Protein AF-A0A0C2BNP3-F1 (afdb_monomer_lite)

Foldseek 3Di:
DDPPPPDDDPPPDDDDPCNLVVQLVVLLVVVVVLLCCLQPVVVVCVVVVNNVVSLVVVLVSVVVCVVVVSYDVVSVVLCVVVNVVSVVDPDDDPSVVVSVVSND

Organism: NCBI:txid51022

InterPro domains:
  IPR005301 MOB kinase activator family [PF03637] (13-79)
  IPR005301 MOB kinase activator family [PTHR22599] (13-88)
  IPR005301 MOB kinase activator family [SM01388] (1-79)
  IPR036703 MOB kinase activator superfamily [G3DSA:1.20.140.30] (5-93)
  IPR036703 MOB kinase activator superfamily [SSF101152] (12-88)

Sequence (104 aa):
MISVSIEVCFSDIPFPKDFRQICKKILTRLFRVFVHVYIHHFDRLIDIGAEPHVNTLYKHFYFFVTEHSMVSSKELEALKEMTERLLESSHNRRFRHVQAKLVG

Secondary structure (DSSP, 8-state):
----------TTSPPPTTHHHHHHHHHHHHHHHHHHIIIIIHHHHHHTT-HHHHHHHHHHHHHHHHHTT-S-HHHHGGGHHHHHHHHH-SS-SSSHHHHHHH--

Radius of gyration: 16.33 Å; chains: 1; bounding box: 47×28×33 Å

Structure (mmCIF, N/CA/C/O backbone):
data_AF-A0A0C2BNP3-F1
#
_entry.id   AF-A0A0C2BNP3-F1
#
loop_
_atom_site.group_PDB
_atom_site.id
_atom_site.type_symbol
_atom_site.label_atom_id
_atom_site.label_alt_id
_atom_site.label_comp_id
_atom_site.label_asym_id
_atom_site.label_entity_id
_atom_site.label_seq_id
_atom_site.pdbx_PDB_ins_code
_atom_site.Cartn_x
_atom_site.Cartn_y
_atom_site.Cartn_z
_atom_site.occupancy
_atom_site.B_iso_or_equiv
_atom_site.auth_seq_id
_atom_site.auth_comp_id
_atom_site.auth_asym_id
_atom_site.auth_atom_id
_atom_site.pdbx_PDB_model_num
ATOM 1 N N . MET A 1 1 ? -26.226 -13.626 -3.512 1.00 40.28 1 MET A N 1
ATOM 2 C CA . MET A 1 1 ? -26.075 -13.165 -2.112 1.00 40.28 1 MET A CA 1
ATOM 3 C C . MET A 1 1 ? -24.831 -12.283 -1.940 1.00 40.28 1 MET A C 1
ATOM 5 O O . MET A 1 1 ? -24.026 -12.506 -1.048 1.00 40.28 1 MET A O 1
ATOM 9 N N . ILE A 1 2 ? -24.665 -11.266 -2.790 1.00 32.38 2 ILE A N 1
ATOM 10 C CA . ILE A 1 2 ? -23.666 -10.208 -2.595 1.00 32.38 2 ILE A CA 1
ATOM 11 C C . ILE A 1 2 ? -24.349 -8.915 -3.038 1.00 32.38 2 ILE A C 1
ATOM 13 O O . ILE A 1 2 ? -24.240 -8.505 -4.189 1.00 32.38 2 ILE A O 1
ATOM 17 N N . SER A 1 3 ? -25.149 -8.334 -2.145 1.00 36.78 3 SER A N 1
ATOM 18 C CA . SER A 1 3 ? -25.666 -6.979 -2.327 1.00 36.78 3 SER A CA 1
ATOM 19 C C . SER A 1 3 ? -24.512 -6.021 -2.065 1.00 36.78 3 SER A C 1
ATOM 21 O O . SER A 1 3 ? -24.174 -5.734 -0.917 1.00 36.78 3 SER A O 1
ATOM 23 N N . VAL A 1 4 ? -23.856 -5.578 -3.135 1.00 45.50 4 VAL A N 1
ATOM 24 C CA . VAL A 1 4 ? -22.955 -4.424 -3.097 1.00 45.50 4 VAL A CA 1
ATOM 25 C C . VAL A 1 4 ? -23.838 -3.179 -3.073 1.00 45.50 4 VAL A C 1
ATOM 27 O O . VAL A 1 4 ? -24.048 -2.532 -4.089 1.00 45.50 4 VAL A O 1
ATOM 30 N N . SER A 1 5 ? -24.399 -2.865 -1.908 1.00 48.62 5 SER A N 1
ATOM 31 C CA . SER A 1 5 ? -25.033 -1.569 -1.657 1.00 48.62 5 SER A CA 1
ATOM 32 C C . SER A 1 5 ? -23.955 -0.602 -1.178 1.00 48.62 5 SER A C 1
ATOM 34 O O . SER A 1 5 ? -23.837 -0.312 0.009 1.00 48.62 5 SER A O 1
ATOM 36 N N . ILE A 1 6 ? -23.118 -0.143 -2.108 1.00 53.53 6 ILE A N 1
ATOM 37 C CA . ILE A 1 6 ? -22.448 1.153 -1.960 1.00 53.53 6 ILE A CA 1
ATOM 38 C C . ILE A 1 6 ? -23.366 2.138 -2.681 1.00 53.53 6 ILE A C 1
ATOM 40 O O . ILE A 1 6 ? -23.102 2.539 -3.809 1.00 53.53 6 ILE A O 1
ATOM 44 N N . GLU A 1 7 ? -24.525 2.416 -2.082 1.00 53.94 7 GLU A N 1
ATOM 45 C CA . GLU A 1 7 ? -25.410 3.455 -2.597 1.00 53.94 7 GLU A CA 1
ATOM 46 C C . GLU A 1 7 ? -24.912 4.828 -2.154 1.00 53.94 7 GLU A C 1
ATOM 48 O O . GLU A 1 7 ? -24.456 5.037 -1.027 1.00 53.94 7 GLU A O 1
ATOM 53 N N . VAL A 1 8 ? -24.984 5.746 -3.112 1.00 52.34 8 VAL A N 1
ATOM 54 C CA . VAL A 1 8 ? -24.740 7.174 -2.975 1.00 52.34 8 VAL A CA 1
ATOM 55 C C . VAL A 1 8 ? -25.655 7.729 -1.884 1.00 52.34 8 VAL A C 1
ATOM 57 O O . VAL A 1 8 ? -26.841 7.419 -1.829 1.00 52.34 8 VAL A O 1
ATOM 60 N N . CYS A 1 9 ? -25.075 8.535 -1.002 1.00 53.66 9 CYS A N 1
ATOM 61 C CA . CYS A 1 9 ? -25.742 9.131 0.146 1.00 53.66 9 CYS A CA 1
ATOM 62 C C . CYS A 1 9 ? -26.949 9.980 -0.304 1.00 53.66 9 CYS A C 1
ATOM 64 O O . CYS A 1 9 ? -26.766 11.076 -0.834 1.00 53.66 9 CYS A O 1
ATOM 66 N N . PHE A 1 10 ? -28.174 9.498 -0.078 1.00 57.03 10 PHE A N 1
ATOM 67 C CA . PHE A 1 10 ? -29.321 10.387 0.102 1.00 57.03 10 PHE A CA 1
ATOM 68 C C . PHE A 1 10 ? -29.075 11.139 1.411 1.00 57.03 10 PHE A C 1
ATOM 70 O O . PHE A 1 10 ? -28.903 10.508 2.452 1.00 57.03 10 PHE A O 1
ATOM 77 N N . SER A 1 11 ? -29.007 12.470 1.358 1.00 64.25 11 SER A N 1
ATOM 78 C CA . SER A 1 11 ? -28.510 13.324 2.449 1.00 64.25 11 SER A CA 1
ATOM 79 C C . SER A 1 11 ? -29.241 13.175 3.795 1.00 64.25 11 SER A C 1
ATOM 81 O O . SER A 1 11 ? -28.704 13.611 4.809 1.00 64.25 11 SER A O 1
ATOM 83 N N . ASP A 1 12 ? -30.403 12.517 3.821 1.00 73.69 12 ASP A N 1
ATOM 84 C CA . ASP A 1 12 ? -31.236 12.304 5.012 1.00 73.69 12 ASP A CA 1
ATOM 85 C C . ASP A 1 12 ? -31.148 10.889 5.620 1.00 73.69 12 ASP A C 1
ATOM 87 O O . ASP A 1 12 ? -31.799 10.610 6.628 1.00 73.69 12 ASP A O 1
ATOM 91 N N . ILE A 1 13 ? -30.356 9.973 5.044 1.00 78.56 13 ILE A N 1
ATOM 92 C CA . ILE A 1 13 ? -30.242 8.592 5.542 1.00 78.56 13 ILE A CA 1
ATOM 93 C C . ILE A 1 13 ? -28.887 8.403 6.243 1.00 78.56 13 ILE A C 1
ATOM 95 O O . ILE A 1 13 ? -27.844 8.466 5.588 1.00 78.56 13 ILE A O 1
ATOM 99 N N . PRO A 1 14 ? -28.854 8.134 7.564 1.00 81.75 14 PRO A N 1
ATOM 100 C CA . PRO A 1 14 ? -27.599 7.886 8.260 1.00 81.75 14 PRO A CA 1
ATOM 101 C C . PRO A 1 14 ? -26.954 6.584 7.773 1.00 81.75 14 PRO A C 1
ATOM 103 O O . PRO A 1 14 ? -27.631 5.585 7.520 1.00 81.75 14 PRO A O 1
ATOM 106 N N . PHE A 1 15 ? -25.622 6.571 7.698 1.00 83.81 15 PHE A N 1
ATOM 107 C CA . PHE A 1 15 ? -24.879 5.360 7.358 1.00 83.81 15 PHE A CA 1
ATOM 108 C C . PHE A 1 15 ? -25.177 4.211 8.340 1.00 83.81 15 PHE A C 1
ATOM 110 O O . PHE A 1 15 ? -25.384 4.450 9.536 1.00 83.81 15 PHE A O 1
ATOM 117 N N . PRO A 1 16 ? -25.128 2.947 7.875 1.00 87.06 16 PRO A N 1
ATOM 118 C CA . PRO A 1 16 ? -25.232 1.790 8.756 1.00 87.06 16 PRO A CA 1
ATOM 119 C C . PRO A 1 16 ? -24.188 1.835 9.878 1.00 87.06 16 PRO A C 1
ATOM 121 O O . PRO A 1 16 ? -23.048 2.246 9.656 1.00 87.06 16 PRO A O 1
ATOM 124 N N . LYS A 1 17 ? -24.532 1.330 11.069 1.00 88.12 17 LYS A N 1
ATOM 125 C CA . LYS A 1 17 ? -23.609 1.278 12.224 1.00 88.12 17 LYS A CA 1
ATOM 126 C C . LYS A 1 17 ? -22.296 0.549 11.902 1.00 88.12 17 LYS A C 1
ATOM 128 O O . LYS A 1 17 ? -21.237 0.930 12.394 1.00 88.12 17 LYS A O 1
ATOM 133 N N . ASP A 1 18 ? -22.358 -0.432 11.005 1.00 91.38 18 ASP A N 1
ATOM 134 C CA . ASP A 1 18 ? -21.210 -1.234 10.577 1.00 91.38 18 ASP A CA 1
ATOM 135 C C . ASP A 1 18 ? -20.468 -0.652 9.366 1.00 91.38 18 ASP A C 1
ATOM 137 O O . ASP A 1 18 ? -19.498 -1.253 8.899 1.00 91.38 18 ASP A O 1
ATOM 141 N N . PHE A 1 19 ? -20.873 0.516 8.853 1.00 91.00 19 PHE A N 1
ATOM 142 C CA . PHE A 1 19 ? -20.287 1.145 7.664 1.00 91.00 19 PHE A CA 1
ATOM 143 C C . PHE A 1 19 ? -18.764 1.197 7.743 1.00 91.00 19 PHE A C 1
ATOM 145 O O . PHE A 1 19 ? -18.066 0.706 6.857 1.00 91.00 19 PHE A O 1
ATOM 152 N N . ARG A 1 20 ? -18.228 1.691 8.865 1.00 91.44 20 ARG A N 1
ATOM 153 C CA . ARG A 1 20 ? -16.778 1.762 9.049 1.00 91.44 20 ARG A CA 1
ATOM 154 C C . ARG A 1 20 ? -16.128 0.379 9.034 1.00 91.44 20 ARG A C 1
ATOM 156 O O . ARG A 1 20 ? -15.050 0.229 8.468 1.00 91.44 20 ARG A O 1
ATOM 163 N N . GLN A 1 21 ? -16.760 -0.640 9.615 1.00 93.56 21 GLN A N 1
ATOM 164 C CA . GLN A 1 21 ? -16.230 -2.004 9.594 1.00 93.56 21 GLN A CA 1
ATOM 165 C C . GLN A 1 21 ? -16.232 -2.590 8.174 1.00 93.56 21 GLN A C 1
ATOM 167 O O . GLN A 1 21 ? -15.287 -3.282 7.790 1.00 93.56 21 GLN A O 1
ATOM 172 N N . ILE A 1 22 ? -17.255 -2.278 7.380 1.00 94.31 22 ILE A N 1
ATOM 173 C CA . ILE A 1 22 ? -17.341 -2.649 5.965 1.00 94.31 22 ILE A CA 1
ATOM 174 C C . ILE A 1 22 ? -16.234 -1.948 5.169 1.00 94.31 22 ILE A C 1
ATOM 176 O O . ILE A 1 22 ? -15.488 -2.624 4.462 1.00 94.31 22 ILE A O 1
ATOM 180 N N . CYS A 1 23 ? -16.047 -0.636 5.342 1.00 95.31 23 CYS A N 1
ATOM 181 C CA . CYS A 1 23 ? -14.963 0.112 4.700 1.00 95.31 23 CYS A CA 1
ATOM 182 C C . CYS A 1 23 ? -13.591 -0.479 5.030 1.00 95.31 23 CYS A C 1
ATOM 184 O O . CYS A 1 23 ? -12.789 -0.683 4.123 1.00 95.31 23 CYS A O 1
ATOM 186 N N . LYS A 1 24 ? -13.337 -0.834 6.297 1.00 94.56 24 LYS A N 1
ATOM 187 C CA . LYS A 1 24 ? -12.099 -1.523 6.694 1.00 94.56 24 LYS A CA 1
ATOM 188 C C . LYS A 1 24 ? -11.904 -2.820 5.911 1.00 94.56 24 LYS A C 1
ATOM 190 O O . LYS A 1 24 ? -10.852 -3.014 5.316 1.00 94.56 24 LYS A O 1
ATOM 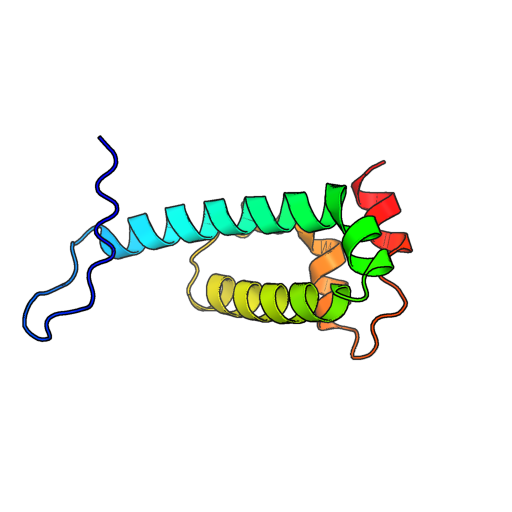195 N N . LYS A 1 25 ? -12.931 -3.675 5.825 1.00 94.94 25 LYS A N 1
ATOM 196 C CA . LYS A 1 25 ? -12.868 -4.928 5.049 1.00 94.94 25 LYS A CA 1
ATOM 197 C C . LYS A 1 25 ? -12.576 -4.679 3.565 1.00 94.94 25 LYS A C 1
ATOM 199 O O . LYS A 1 25 ? -11.782 -5.411 2.979 1.00 94.94 25 LYS A O 1
ATOM 204 N N . ILE A 1 26 ? -13.197 -3.663 2.964 1.00 96.12 26 ILE A N 1
ATOM 205 C CA . ILE A 1 26 ? -12.969 -3.286 1.562 1.00 96.12 26 ILE A CA 1
ATOM 206 C C . ILE A 1 26 ? -11.521 -2.827 1.364 1.00 96.12 26 ILE A C 1
ATOM 208 O O . ILE A 1 26 ? -10.829 -3.348 0.493 1.00 96.12 26 ILE A O 1
ATOM 212 N N . LEU A 1 27 ? -11.040 -1.906 2.200 1.00 96.94 27 LEU A N 1
ATOM 213 C CA . LEU A 1 27 ? -9.693 -1.343 2.095 1.00 96.94 27 LEU A CA 1
ATOM 214 C C . LEU A 1 27 ? -8.609 -2.394 2.367 1.00 96.94 27 LEU A C 1
ATOM 216 O O . LEU A 1 27 ? -7.608 -2.426 1.659 1.00 96.94 27 LEU A O 1
ATOM 220 N N . THR A 1 28 ? -8.824 -3.321 3.305 1.00 95.56 28 THR A N 1
ATOM 221 C CA . THR A 1 28 ? -7.913 -4.459 3.515 1.00 95.56 28 THR A CA 1
ATOM 222 C C . THR A 1 28 ? -7.857 -5.376 2.291 1.00 95.56 28 THR A C 1
ATOM 224 O O . THR A 1 28 ? -6.778 -5.820 1.904 1.00 95.56 28 THR A O 1
ATOM 227 N N . ARG A 1 29 ? -8.993 -5.644 1.634 1.00 96.12 29 ARG A N 1
ATOM 228 C CA . ARG A 1 29 ? -9.005 -6.427 0.386 1.00 96.12 29 ARG A CA 1
ATOM 229 C C . ARG A 1 29 ? -8.299 -5.689 -0.748 1.00 96.12 29 ARG A C 1
ATOM 231 O O . ARG A 1 29 ? -7.539 -6.310 -1.481 1.00 96.12 29 ARG A O 1
ATOM 238 N N . LEU A 1 30 ? -8.495 -4.378 -0.857 1.00 96.94 30 LEU A N 1
ATOM 239 C CA . LEU A 1 30 ? -7.804 -3.555 -1.848 1.00 96.94 30 LEU A CA 1
ATOM 240 C C . LEU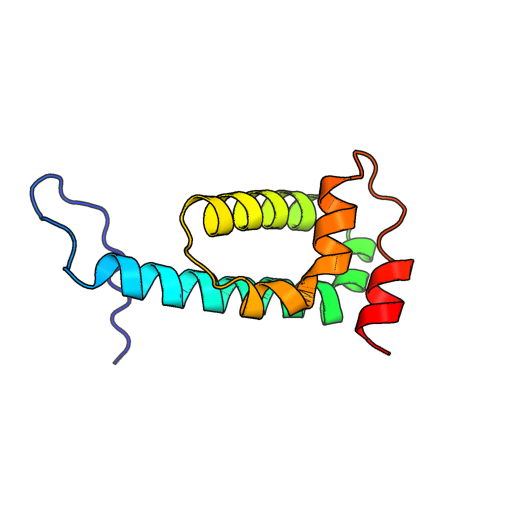 A 1 30 ? -6.284 -3.537 -1.618 1.00 96.94 30 LEU A C 1
ATOM 242 O O . LEU A 1 30 ? -5.524 -3.653 -2.573 1.00 96.94 30 LEU A O 1
ATOM 246 N N . PHE A 1 31 ? -5.828 -3.500 -0.362 1.00 96.56 31 PHE A N 1
ATOM 247 C CA . PHE A 1 31 ? -4.405 -3.642 -0.039 1.00 96.56 31 PHE A CA 1
ATOM 248 C C . PHE A 1 31 ? -3.814 -4.955 -0.575 1.00 96.56 31 PHE A C 1
ATOM 250 O O . PHE A 1 31 ? -2.727 -4.955 -1.147 1.00 96.56 31 PHE A O 1
ATOM 257 N N . ARG A 1 32 ? -4.547 -6.073 -0.474 1.00 94.81 32 ARG A N 1
ATOM 258 C CA . ARG A 1 32 ? -4.101 -7.365 -1.028 1.00 94.81 32 ARG A CA 1
ATOM 259 C C . ARG A 1 32 ? -3.935 -7.324 -2.549 1.00 94.81 32 ARG A C 1
ATOM 261 O O . ARG A 1 32 ? -3.043 -7.988 -3.070 1.00 94.81 32 ARG A O 1
ATOM 268 N N . VAL A 1 33 ? -4.732 -6.515 -3.249 1.00 96.00 33 VAL A N 1
ATOM 269 C CA . VAL A 1 33 ? -4.551 -6.273 -4.688 1.00 96.00 33 VAL A CA 1
ATOM 270 C C . VAL A 1 33 ? -3.252 -5.512 -4.946 1.00 96.00 33 VAL A C 1
ATOM 272 O O . VAL A 1 33 ? -2.495 -5.928 -5.815 1.00 96.00 33 VAL A O 1
ATOM 275 N N . PHE A 1 34 ? -2.934 -4.469 -4.169 1.00 94.75 34 PHE A N 1
ATOM 276 C CA . PHE A 1 34 ? -1.641 -3.779 -4.297 1.00 94.75 34 PHE A CA 1
ATOM 277 C C . PHE A 1 34 ? -0.463 -4.725 -4.075 1.00 94.75 34 PHE A C 1
ATOM 279 O O . PHE A 1 34 ? 0.444 -4.751 -4.899 1.00 94.75 34 PHE A O 1
ATOM 286 N N . VAL A 1 35 ? -0.506 -5.549 -3.023 1.00 94.00 35 VAL A N 1
ATOM 287 C CA . VAL A 1 35 ? 0.509 -6.586 -2.773 1.00 94.00 35 VAL A CA 1
ATOM 288 C C . VAL A 1 35 ? 0.690 -7.464 -4.010 1.00 94.00 35 VAL A C 1
ATOM 290 O O . VAL A 1 35 ? 1.804 -7.629 -4.496 1.00 94.00 35 VAL A O 1
ATOM 293 N N . HIS A 1 36 ? -0.408 -7.984 -4.558 1.00 93.88 36 HIS A N 1
ATOM 294 C CA . HIS A 1 36 ? -0.361 -8.846 -5.733 1.00 93.88 36 HIS A CA 1
ATOM 295 C C . HIS A 1 36 ? 0.227 -8.138 -6.961 1.00 93.88 36 HIS A C 1
ATOM 297 O O . HIS A 1 36 ? 1.073 -8.701 -7.654 1.00 93.88 36 HIS A O 1
ATOM 303 N N . VAL A 1 37 ? -0.176 -6.890 -7.204 1.00 92.69 37 VAL A N 1
ATOM 304 C CA . VAL A 1 37 ? 0.312 -6.082 -8.324 1.00 92.69 37 VAL A CA 1
ATOM 305 C C . VAL A 1 37 ? 1.814 -5.816 -8.206 1.00 92.69 37 VAL A C 1
ATOM 307 O O . VAL A 1 37 ? 2.540 -6.032 -9.174 1.00 92.69 37 VAL A O 1
ATOM 310 N N . TYR A 1 38 ? 2.294 -5.412 -7.029 1.00 90.62 38 TYR A N 1
ATOM 311 C CA . TYR A 1 38 ? 3.708 -5.104 -6.801 1.00 90.62 38 TYR A CA 1
ATOM 312 C C . TYR A 1 38 ? 4.616 -6.336 -6.797 1.00 90.62 38 TYR A C 1
ATOM 314 O O . TYR A 1 38 ? 5.767 -6.242 -7.208 1.00 90.62 38 TYR A O 1
ATOM 322 N N . ILE A 1 39 ? 4.117 -7.491 -6.358 1.00 89.88 39 ILE A N 1
ATOM 323 C CA . ILE A 1 39 ? 4.908 -8.726 -6.312 1.00 89.88 39 ILE A CA 1
ATOM 324 C C . ILE A 1 39 ? 4.928 -9.422 -7.678 1.00 89.88 39 ILE A C 1
ATOM 326 O O . ILE A 1 39 ? 5.993 -9.822 -8.144 1.00 89.88 39 ILE A O 1
ATOM 330 N N . HIS A 1 40 ? 3.768 -9.572 -8.328 1.00 89.62 40 HIS A N 1
ATOM 331 C CA . HIS A 1 40 ? 3.612 -10.465 -9.485 1.00 89.62 40 HIS A CA 1
ATOM 332 C C . HIS A 1 40 ? 3.416 -9.759 -10.829 1.00 89.62 40 HIS A C 1
ATOM 334 O O . HIS A 1 40 ? 3.587 -10.384 -11.877 1.00 89.62 40 HIS A O 1
ATOM 340 N N . HIS A 1 41 ? 3.020 -8.486 -10.837 1.00 90.62 41 HIS A N 1
ATOM 341 C CA . HIS A 1 41 ? 2.692 -7.766 -12.073 1.00 90.62 41 HIS A CA 1
ATOM 342 C C . HIS A 1 41 ? 3.535 -6.516 -12.304 1.00 90.62 41 HIS A C 1
ATOM 344 O O . HIS A 1 41 ? 3.343 -5.838 -13.312 1.00 90.62 41 HIS A O 1
ATOM 350 N N . PHE A 1 42 ? 4.489 -6.226 -11.422 1.00 89.06 42 PHE A N 1
ATOM 351 C CA . PHE A 1 42 ? 5.273 -5.002 -11.502 1.00 89.06 42 PHE A CA 1
ATOM 352 C C . PHE A 1 42 ? 6.144 -4.935 -12.757 1.00 89.06 42 PHE A C 1
ATOM 354 O O . PHE A 1 42 ? 6.172 -3.891 -13.400 1.00 89.06 42 PHE A O 1
ATOM 361 N N . ASP A 1 43 ? 6.750 -6.047 -13.184 1.00 89.44 43 ASP A N 1
ATOM 362 C CA . ASP A 1 43 ? 7.521 -6.087 -14.436 1.00 89.44 43 ASP A CA 1
ATOM 363 C C . ASP A 1 43 ? 6.660 -5.681 -15.637 1.00 89.44 43 ASP A C 1
ATOM 365 O O . ASP A 1 43 ? 7.043 -4.814 -16.417 1.00 89.44 43 ASP A O 1
ATOM 369 N N . ARG A 1 44 ? 5.421 -6.187 -15.711 1.00 91.19 44 ARG A N 1
ATOM 370 C CA . ARG A 1 44 ? 4.477 -5.787 -16.766 1.00 91.19 44 ARG A CA 1
ATOM 371 C C . ARG A 1 44 ? 4.110 -4.308 -16.691 1.00 91.19 44 ARG A C 1
ATOM 373 O O . ARG A 1 44 ? 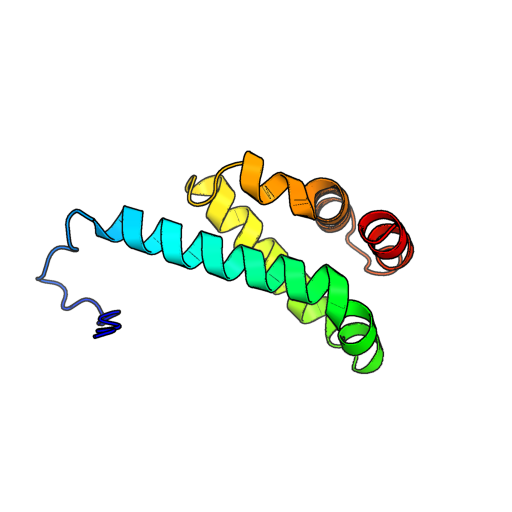3.919 -3.687 -17.730 1.00 91.19 44 ARG A O 1
ATOM 380 N N . LEU A 1 45 ? 3.988 -3.742 -15.488 1.00 89.94 45 LEU A N 1
ATOM 381 C CA . LEU A 1 45 ? 3.730 -2.309 -15.313 1.00 89.94 45 LEU A CA 1
ATOM 382 C C . LEU A 1 45 ? 4.910 -1.454 -15.776 1.00 89.94 45 LEU A C 1
ATOM 384 O O . LEU A 1 45 ? 4.690 -0.365 -16.304 1.00 89.94 45 LEU A O 1
ATOM 388 N N . ILE A 1 46 ? 6.141 -1.935 -15.593 1.00 88.62 46 ILE A N 1
ATOM 389 C CA . ILE A 1 46 ? 7.344 -1.284 -16.117 1.00 88.62 46 ILE A CA 1
ATOM 390 C C . ILE A 1 46 ? 7.347 -1.351 -17.645 1.00 88.62 46 ILE A C 1
ATOM 392 O O . ILE A 1 46 ? 7.560 -0.320 -18.280 1.00 88.62 46 ILE A O 1
ATOM 396 N N . ASP A 1 47 ? 7.072 -2.522 -18.225 1.00 91.31 47 ASP A N 1
ATOM 397 C CA . ASP A 1 47 ? 7.105 -2.739 -19.678 1.00 91.31 47 ASP A CA 1
ATOM 398 C C . ASP A 1 47 ? 6.168 -1.788 -20.432 1.00 91.31 47 ASP A C 1
ATOM 400 O O . ASP A 1 47 ? 6.508 -1.284 -21.501 1.00 91.31 47 ASP A O 1
ATOM 404 N N . ILE A 1 48 ? 4.999 -1.502 -19.853 1.00 93.88 48 ILE A N 1
ATOM 405 C CA . ILE A 1 48 ? 4.013 -0.574 -20.425 1.00 93.88 48 ILE A CA 1
ATOM 406 C C . ILE A 1 48 ? 4.161 0.870 -19.915 1.00 93.8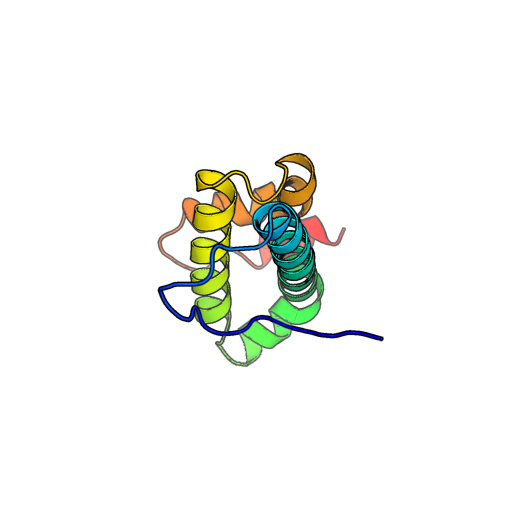8 48 ILE A C 1
ATOM 408 O O . ILE A 1 48 ? 3.360 1.729 -20.274 1.00 93.88 48 ILE A O 1
ATOM 412 N N . GLY A 1 49 ? 5.138 1.150 -19.046 1.00 88.69 49 GLY A N 1
ATOM 413 C CA . GLY A 1 49 ? 5.369 2.478 -18.469 1.00 88.69 49 GLY A CA 1
ATOM 414 C C . GLY A 1 49 ? 4.290 2.967 -17.491 1.00 88.69 49 GLY A C 1
ATOM 415 O O . GLY A 1 49 ? 4.239 4.157 -17.190 1.00 88.69 49 GLY A O 1
ATOM 416 N N . ALA A 1 50 ? 3.437 2.079 -16.973 1.00 91.31 50 ALA A N 1
ATOM 417 C CA . ALA A 1 50 ? 2.337 2.418 -16.064 1.00 91.31 50 ALA A CA 1
ATOM 418 C C . ALA A 1 50 ? 2.726 2.419 -14.572 1.00 91.31 50 ALA A C 1
ATOM 420 O O . ALA A 1 50 ? 1.903 2.758 -13.719 1.00 91.31 50 ALA A O 1
ATOM 421 N N . GLU A 1 51 ? 3.972 2.067 -14.244 1.00 89.19 51 GLU A N 1
ATOM 422 C CA . GLU A 1 51 ? 4.523 2.089 -12.882 1.00 89.19 51 GLU A CA 1
ATOM 423 C C . GLU A 1 51 ? 4.207 3.387 -12.101 1.00 89.19 51 GLU A C 1
ATOM 425 O O . GLU A 1 51 ? 3.716 3.283 -10.970 1.00 89.19 51 GLU A O 1
ATOM 430 N N . PRO A 1 52 ? 4.392 4.608 -12.656 1.00 89.50 52 PRO A N 1
ATOM 431 C CA . PRO A 1 52 ? 4.133 5.837 -11.906 1.00 89.50 52 PRO A CA 1
ATOM 432 C C . PRO A 1 52 ? 2.674 5.962 -11.455 1.00 89.50 52 PRO A C 1
ATOM 434 O O . PRO A 1 52 ? 2.409 6.458 -10.363 1.00 89.50 52 PRO A O 1
ATOM 437 N N . HIS A 1 53 ? 1.723 5.473 -12.257 1.00 90.88 53 HIS A N 1
ATOM 438 C CA . HIS A 1 53 ? 0.300 5.533 -11.925 1.00 90.88 53 HIS A CA 1
ATOM 439 C C . HIS A 1 53 ? -0.029 4.676 -10.704 1.00 90.88 53 HIS A C 1
ATOM 441 O O . HIS A 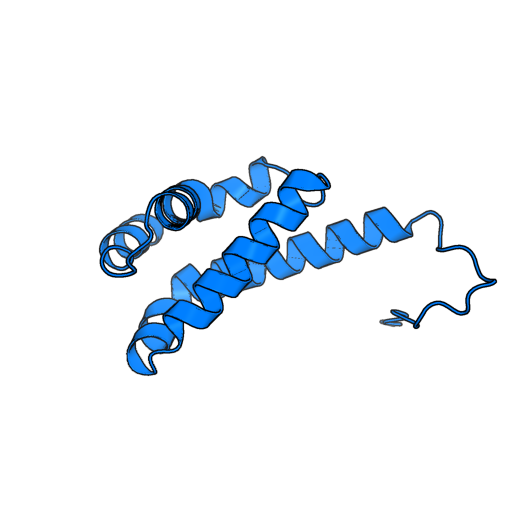1 53 ? -0.726 5.131 -9.795 1.00 90.88 53 HIS A O 1
ATOM 447 N N . VAL A 1 54 ? 0.507 3.454 -10.655 1.00 91.75 54 VAL A N 1
ATOM 448 C CA . VAL A 1 54 ? 0.294 2.543 -9.524 1.00 91.75 54 VAL A CA 1
ATOM 449 C C . VAL A 1 54 ? 0.982 3.075 -8.268 1.00 91.75 54 VAL A C 1
ATOM 451 O O . VAL A 1 54 ? 0.380 3.055 -7.197 1.00 91.75 54 VAL A O 1
ATOM 454 N N . ASN A 1 55 ? 2.175 3.656 -8.408 1.00 91.75 55 ASN A N 1
ATOM 455 C CA . ASN A 1 55 ? 2.909 4.302 -7.320 1.00 91.75 55 ASN A CA 1
ATOM 456 C C . ASN A 1 55 ? 2.145 5.486 -6.714 1.00 91.75 55 ASN A C 1
ATOM 458 O O . ASN A 1 55 ? 1.984 5.559 -5.494 1.00 91.75 55 ASN A O 1
ATOM 462 N N . THR A 1 56 ? 1.623 6.392 -7.541 1.00 91.75 56 THR A N 1
ATOM 463 C CA . THR A 1 56 ? 0.805 7.513 -7.061 1.00 91.75 56 THR A CA 1
ATOM 464 C C . THR A 1 56 ? -0.466 7.020 -6.376 1.00 91.75 56 THR A C 1
ATOM 466 O O . THR A 1 56 ? -0.795 7.489 -5.284 1.00 91.75 56 THR A O 1
ATOM 469 N N . LEU A 1 57 ? -1.157 6.048 -6.978 1.00 94.56 57 LEU A N 1
ATOM 470 C CA . LEU A 1 57 ? -2.387 5.491 -6.426 1.00 94.56 57 LEU A CA 1
ATOM 471 C C . LEU A 1 57 ? -2.143 4.810 -5.071 1.00 94.56 57 LEU A C 1
ATOM 473 O O . LEU A 1 57 ? -2.876 5.065 -4.114 1.00 94.56 57 LEU A O 1
ATOM 477 N N . TYR A 1 58 ? -1.097 3.988 -4.965 1.00 94.94 58 TYR A N 1
ATOM 478 C CA . TYR A 1 58 ? -0.736 3.315 -3.720 1.00 94.94 58 TYR A CA 1
ATOM 479 C C . TYR A 1 58 ? -0.313 4.307 -2.635 1.00 94.94 58 TYR A C 1
ATOM 481 O O . TYR A 1 58 ? -0.725 4.158 -1.488 1.00 94.94 58 TYR A O 1
ATOM 489 N N . LYS A 1 59 ? 0.434 5.363 -2.978 1.00 92.44 59 LYS A N 1
ATOM 490 C CA . LYS A 1 59 ? 0.805 6.422 -2.026 1.00 92.44 59 LYS A CA 1
ATOM 491 C C . LYS A 1 59 ? -0.431 7.101 -1.434 1.00 92.44 59 LYS A C 1
ATOM 493 O O . LYS A 1 59 ? -0.518 7.263 -0.219 1.00 92.44 59 LYS A O 1
ATOM 498 N N . HIS A 1 60 ? -1.407 7.436 -2.277 1.00 94.50 60 HIS A N 1
ATOM 499 C CA . HIS A 1 60 ? -2.680 8.008 -1.834 1.00 94.50 60 HIS A CA 1
ATOM 500 C C . HIS A 1 60 ? -3.454 7.049 -0.925 1.00 94.50 60 HIS A C 1
ATOM 502 O O . HIS A 1 60 ? -3.937 7.444 0.136 1.00 94.50 60 HIS A O 1
ATOM 508 N N . PHE A 1 61 ? -3.536 5.779 -1.326 1.00 96.00 61 PHE A N 1
ATOM 509 C CA . PHE A 1 61 ? -4.157 4.732 -0.526 1.00 96.00 61 PHE A CA 1
ATOM 510 C C . PHE A 1 61 ? -3.483 4.603 0.844 1.00 96.00 61 PHE A C 1
ATOM 512 O O . PHE A 1 61 ? -4.177 4.622 1.857 1.00 96.00 61 PHE A O 1
ATOM 519 N N . TYR A 1 62 ? -2.150 4.513 0.879 1.00 95.12 62 TYR A N 1
ATOM 520 C CA . TYR A 1 62 ? -1.372 4.327 2.099 1.00 95.12 62 TYR A CA 1
ATOM 521 C C . TYR A 1 62 ? -1.636 5.448 3.102 1.00 95.12 62 TYR A C 1
ATOM 523 O O . TYR A 1 62 ? -2.027 5.157 4.228 1.00 95.12 62 TYR A O 1
ATOM 531 N N . PHE A 1 63 ? -1.520 6.712 2.681 1.00 94.56 63 PHE A N 1
ATOM 532 C CA . PHE A 1 63 ? -1.805 7.847 3.561 1.00 94.56 63 PHE A CA 1
ATOM 533 C C . PHE A 1 63 ? -3.249 7.853 4.063 1.00 94.56 63 PHE A C 1
ATOM 535 O O . PHE A 1 63 ? -3.486 8.095 5.2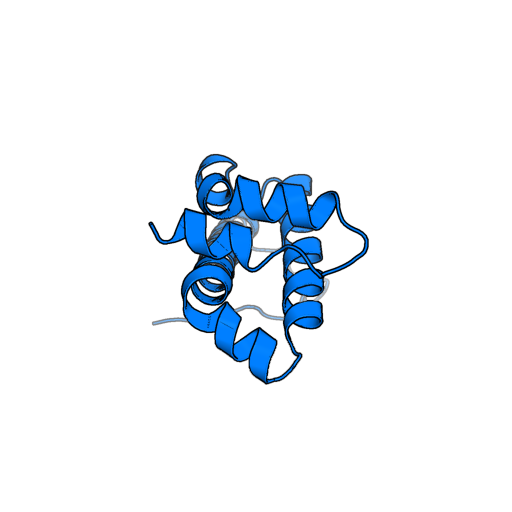41 1.00 94.56 63 PHE A O 1
ATOM 542 N N . PHE A 1 64 ? -4.218 7.535 3.203 1.00 96.00 64 PHE A N 1
ATOM 543 C CA . PHE A 1 64 ? -5.620 7.492 3.611 1.00 96.00 64 PHE A CA 1
ATOM 544 C C . PHE A 1 64 ? -5.885 6.407 4.665 1.00 96.00 64 PHE A C 1
ATOM 546 O O . PHE A 1 64 ? -6.580 6.644 5.658 1.00 96.00 64 PHE A O 1
ATOM 553 N N . VAL A 1 65 ? -5.352 5.197 4.466 1.00 96.19 65 VAL A N 1
ATOM 554 C CA . VAL A 1 65 ? -5.630 4.086 5.384 1.00 96.19 65 VAL A CA 1
ATOM 555 C C . VAL A 1 65 ? -4.883 4.198 6.706 1.00 96.19 65 VAL A C 1
ATOM 557 O O . VAL A 1 65 ? -5.410 3.707 7.708 1.00 96.19 65 VAL A O 1
ATOM 560 N N . THR A 1 66 ? -3.706 4.827 6.728 1.00 94.19 66 THR A N 1
ATOM 561 C CA . THR A 1 66 ? -2.957 5.080 7.965 1.00 94.19 66 THR A CA 1
ATOM 562 C C . THR A 1 66 ? -3.594 6.207 8.770 1.00 94.19 66 THR A C 1
ATOM 564 O O . THR A 1 66 ? -3.915 5.983 9.936 1.00 94.19 66 THR A O 1
ATOM 567 N N . GLU A 1 67 ? -3.894 7.348 8.141 1.00 95.06 67 GLU A N 1
ATOM 568 C CA . GLU A 1 67 ? -4.527 8.509 8.787 1.00 95.06 67 GLU A CA 1
ATOM 569 C C . GLU A 1 67 ? -5.847 8.121 9.469 1.00 95.06 67 GLU A C 1
ATOM 571 O O . GLU A 1 67 ? -6.093 8.419 10.636 1.00 95.06 67 GLU A O 1
ATOM 576 N N . HIS A 1 68 ? -6.691 7.353 8.776 1.00 94.69 68 HIS A N 1
ATOM 577 C CA . HIS A 1 68 ? -7.995 6.952 9.305 1.00 94.69 68 HIS A CA 1
ATOM 578 C C . HIS A 1 68 ? -7.996 5.608 10.050 1.00 94.69 68 HIS A C 1
ATOM 580 O O . HIS A 1 68 ? -9.070 5.113 10.432 1.00 94.69 68 HIS A O 1
ATOM 586 N N . SER A 1 69 ? -6.823 4.997 10.263 1.00 94.25 69 SER A N 1
ATOM 587 C CA . SER A 1 69 ? -6.664 3.685 10.913 1.00 94.25 69 SER A CA 1
ATOM 588 C C . SER A 1 69 ? -7.608 2.617 10.333 1.00 94.25 69 SER A C 1
ATOM 590 O O . SER A 1 69 ? -8.345 1.924 11.055 1.00 94.25 69 SER A O 1
ATOM 592 N N . MET A 1 70 ? -7.653 2.545 9.000 1.00 95.06 70 MET A N 1
ATOM 593 C CA . MET A 1 70 ? -8.554 1.670 8.244 1.00 95.06 70 MET A CA 1
ATOM 594 C C . MET A 1 70 ? -7.963 0.282 7.987 1.00 95.06 70 MET A C 1
ATOM 596 O O . MET A 1 70 ? -8.712 -0.686 7.877 1.00 95.06 70 MET A O 1
ATOM 600 N N . VAL A 1 71 ? -6.636 0.170 7.945 1.00 94.38 71 VAL A N 1
ATOM 601 C CA . VAL A 1 71 ? -5.903 -1.095 7.803 1.00 94.38 71 VAL A CA 1
ATOM 602 C C . VAL A 1 71 ? -4.920 -1.211 8.969 1.00 94.38 71 VAL A C 1
ATOM 604 O O . VAL A 1 71 ? -4.364 -0.208 9.409 1.00 94.38 71 VAL A O 1
ATOM 607 N N . SER A 1 72 ? -4.747 -2.413 9.524 1.00 92.06 72 SER A N 1
ATOM 608 C CA . SER A 1 72 ? -3.829 -2.615 10.649 1.00 92.06 72 SER A CA 1
ATOM 609 C C . SER A 1 72 ? -2.373 -2.555 10.186 1.00 92.06 72 SER A C 1
ATOM 611 O O . SER A 1 72 ? -2.039 -3.026 9.099 1.00 92.06 72 SER A O 1
ATOM 613 N N . SER A 1 73 ? -1.478 -2.051 11.035 1.00 89.88 73 SER A N 1
ATOM 614 C CA . SER A 1 73 ? -0.046 -1.980 10.712 1.00 89.88 73 SER A CA 1
ATOM 615 C C . SER A 1 73 ? 0.556 -3.355 10.405 1.00 89.88 73 SER A C 1
ATOM 617 O O . SER A 1 73 ? 1.410 -3.470 9.537 1.00 89.88 73 SER A O 1
ATOM 619 N N . LYS A 1 74 ? 0.049 -4.419 11.048 1.00 90.44 74 LYS A N 1
ATOM 620 C CA . LYS A 1 74 ? 0.467 -5.804 10.779 1.00 90.44 74 LYS A CA 1
ATOM 621 C C . LYS A 1 74 ? 0.175 -6.238 9.340 1.00 90.44 74 LYS A C 1
ATOM 623 O O . LYS A 1 74 ? 0.972 -6.957 8.753 1.00 90.44 74 LYS A O 1
ATOM 628 N N . GLU A 1 75 ? -0.961 -5.823 8.778 1.00 90.19 75 GLU A N 1
ATOM 629 C CA . GLU A 1 75 ? -1.283 -6.109 7.376 1.00 90.19 75 GLU A CA 1
ATOM 630 C C . GLU A 1 75 ? -0.341 -5.347 6.438 1.00 90.19 75 GLU A C 1
ATOM 632 O O . GLU A 1 75 ? 0.155 -5.932 5.475 1.00 90.19 75 GLU A O 1
ATOM 637 N N . LEU A 1 76 ? -0.062 -4.076 6.753 1.00 92.56 76 LEU A N 1
ATOM 638 C CA . LEU A 1 76 ? 0.793 -3.191 5.954 1.00 92.56 76 LEU A CA 1
ATOM 639 C C . LEU A 1 76 ? 2.265 -3.628 5.917 1.00 92.56 76 LEU A C 1
ATOM 641 O O . LEU A 1 76 ? 2.971 -3.277 4.972 1.00 92.56 76 LEU A O 1
ATOM 645 N N . GLU A 1 77 ? 2.712 -4.436 6.884 1.00 91.06 77 GLU A N 1
ATOM 646 C CA . GLU A 1 77 ? 4.093 -4.931 6.968 1.00 91.06 77 GLU A CA 1
ATOM 647 C C . GLU A 1 77 ? 4.544 -5.635 5.677 1.00 91.06 77 GLU A C 1
ATOM 649 O O . GLU A 1 77 ? 5.702 -5.522 5.283 1.00 91.06 77 GLU A O 1
ATOM 654 N N . ALA A 1 78 ? 3.615 -6.280 4.959 1.00 89.75 78 ALA A N 1
ATOM 655 C CA . ALA A 1 78 ? 3.897 -6.989 3.709 1.00 89.75 78 ALA A CA 1
ATOM 656 C C . ALA A 1 78 ? 4.540 -6.113 2.615 1.00 89.75 78 ALA A C 1
ATOM 658 O O . ALA A 1 78 ? 5.220 -6.640 1.741 1.00 89.75 78 ALA A O 1
ATOM 659 N N . LEU A 1 79 ? 4.321 -4.793 2.641 1.00 90.00 79 LEU A N 1
ATOM 660 C CA . LEU A 1 79 ? 4.884 -3.843 1.674 1.00 90.00 79 LEU A CA 1
ATOM 661 C C . LEU A 1 79 ? 5.737 -2.759 2.338 1.00 90.00 79 LEU A C 1
ATOM 663 O O . LEU A 1 79 ? 6.004 -1.732 1.713 1.00 90.00 79 LEU A O 1
ATOM 667 N N . LYS A 1 80 ? 6.153 -2.938 3.592 1.00 89.50 80 LYS A N 1
ATOM 668 C CA . LYS A 1 80 ? 6.798 -1.876 4.374 1.00 89.50 80 LYS A CA 1
ATOM 669 C C . LYS A 1 80 ? 8.057 -1.313 3.721 1.00 89.50 80 LYS A C 1
ATOM 671 O O . LYS A 1 80 ? 8.091 -0.119 3.451 1.00 89.50 80 LYS A O 1
ATOM 676 N N . GLU A 1 81 ? 9.029 -2.161 3.381 1.00 87.38 81 GLU A N 1
ATOM 677 C CA . GLU A 1 81 ? 10.294 -1.719 2.763 1.00 87.38 81 GLU A CA 1
ATOM 678 C C . GLU A 1 81 ? 10.047 -0.968 1.441 1.00 87.38 81 GLU A C 1
ATOM 680 O O . GLU A 1 81 ? 10.661 0.061 1.150 1.00 87.38 81 GLU A O 1
ATOM 685 N N . MET A 1 82 ? 9.101 -1.457 0.635 1.00 87.62 82 MET A N 1
ATOM 686 C CA . MET A 1 82 ? 8.713 -0.801 -0.613 1.00 87.62 82 MET A CA 1
ATOM 687 C C . MET A 1 82 ? 8.044 0.553 -0.353 1.00 87.62 82 MET A C 1
ATOM 689 O O . MET A 1 82 ? 8.319 1.528 -1.052 1.00 87.62 82 MET A O 1
ATOM 693 N N . THR A 1 83 ? 7.176 0.613 0.655 1.00 90.44 83 THR A N 1
ATOM 694 C CA . THR A 1 83 ? 6.445 1.821 1.036 1.00 90.44 83 THR A CA 1
ATOM 695 C C . THR A 1 83 ? 7.400 2.894 1.537 1.00 90.44 83 THR A C 1
ATOM 697 O O . THR A 1 83 ? 7.328 4.020 1.061 1.00 90.44 83 THR A O 1
ATOM 700 N N . GLU A 1 84 ? 8.336 2.552 2.422 1.00 89.62 84 GLU A N 1
ATOM 701 C CA . GLU A 1 84 ? 9.363 3.472 2.928 1.00 89.62 84 GLU A CA 1
ATOM 702 C C . GLU A 1 84 ? 10.125 4.124 1.765 1.00 89.62 84 GLU A C 1
ATOM 704 O O . GLU A 1 84 ? 10.159 5.348 1.642 1.00 89.62 84 GLU A O 1
ATOM 709 N N . ARG A 1 85 ? 10.591 3.323 0.801 1.00 84.00 85 ARG A N 1
ATOM 710 C CA . ARG A 1 85 ? 11.299 3.835 -0.383 1.00 84.00 85 ARG A CA 1
ATOM 711 C C . ARG A 1 85 ? 10.439 4.688 -1.308 1.00 84.00 85 ARG A C 1
ATOM 713 O O . ARG A 1 85 ? 10.942 5.646 -1.903 1.00 84.00 85 ARG A O 1
ATOM 720 N N . LEU A 1 86 ? 9.159 4.342 -1.447 1.00 86.94 86 LEU A N 1
ATOM 721 C CA . LEU A 1 86 ? 8.194 5.121 -2.222 1.00 86.94 86 LEU A CA 1
ATOM 722 C C . LEU A 1 86 ? 7.915 6.490 -1.593 1.00 86.94 86 LEU A C 1
ATOM 724 O O . LEU A 1 86 ? 7.637 7.462 -2.300 1.00 86.94 86 LEU A O 1
ATOM 728 N N . LEU A 1 87 ? 7.996 6.580 -0.269 1.00 84.81 87 LEU A N 1
ATOM 729 C CA . LEU A 1 87 ? 7.827 7.830 0.457 1.00 84.81 87 LEU A CA 1
ATOM 730 C C . LEU A 1 87 ? 9.110 8.676 0.466 1.00 84.81 87 LEU A C 1
ATOM 732 O O . LEU A 1 87 ? 9.005 9.897 0.389 1.00 84.81 87 LEU A O 1
ATOM 736 N N . GLU A 1 88 ? 10.288 8.048 0.476 1.00 79.94 88 GLU A N 1
ATOM 737 C CA . GLU A 1 88 ? 11.600 8.717 0.447 1.00 79.94 88 GLU A CA 1
ATOM 738 C C . GLU A 1 88 ? 11.966 9.333 -0.915 1.00 79.94 88 GLU A C 1
ATOM 740 O O . GLU A 1 88 ? 12.692 10.325 -0.979 1.00 79.94 88 GLU A O 1
ATOM 745 N N . SER A 1 89 ? 11.506 8.746 -2.023 1.00 60.31 89 SER A N 1
ATOM 746 C CA . SER A 1 89 ? 12.071 9.031 -3.349 1.00 60.31 89 SER A CA 1
ATOM 747 C C . SER A 1 89 ? 11.148 9.876 -4.233 1.00 60.31 89 SER A C 1
ATOM 749 O O . SER A 1 89 ? 10.128 9.391 -4.712 1.00 60.31 89 SER A O 1
ATOM 751 N N . SER A 1 90 ? 11.564 11.099 -4.583 1.00 57.00 90 SER A N 1
ATOM 752 C CA . SER A 1 90 ? 10.933 11.892 -5.660 1.00 57.00 90 SER A CA 1
ATOM 753 C C . SER A 1 90 ? 11.277 11.399 -7.082 1.00 57.00 90 SER A C 1
ATOM 755 O O . SER A 1 90 ? 10.786 11.970 -8.049 1.00 57.00 90 SER A O 1
ATOM 757 N N . HIS A 1 91 ? 12.125 10.369 -7.249 1.00 56.62 91 HIS A N 1
ATOM 758 C CA . HIS A 1 91 ? 12.548 9.849 -8.563 1.00 56.62 91 HIS A CA 1
ATOM 759 C C . HIS A 1 91 ? 12.575 8.306 -8.623 1.00 56.62 91 HIS A C 1
ATOM 761 O O . HIS A 1 91 ? 13.317 7.639 -7.904 1.00 56.62 91 HIS A O 1
ATOM 767 N N . ASN A 1 92 ? 11.800 7.756 -9.562 1.00 55.62 92 ASN A N 1
ATOM 768 C CA . ASN A 1 92 ? 11.294 6.376 -9.641 1.00 55.62 92 ASN A CA 1
ATOM 769 C C . ASN A 1 92 ? 12.297 5.258 -10.034 1.00 55.62 92 ASN A C 1
ATOM 771 O O . ASN A 1 92 ? 11.890 4.187 -10.465 1.00 55.62 92 ASN A O 1
ATOM 775 N N . ARG A 1 93 ? 13.623 5.447 -9.952 1.00 56.72 93 ARG A N 1
ATOM 776 C CA . ARG A 1 93 ? 14.575 4.515 -10.616 1.00 56.72 93 ARG A CA 1
ATOM 777 C C . ARG A 1 93 ? 15.052 3.304 -9.800 1.00 56.72 93 ARG A C 1
ATOM 779 O O . ARG A 1 93 ? 15.779 2.475 -10.342 1.00 56.72 93 ARG A O 1
ATOM 786 N N . ARG A 1 94 ? 14.670 3.154 -8.525 1.00 62.84 94 ARG A N 1
ATOM 787 C CA . ARG A 1 94 ? 15.305 2.183 -7.601 1.00 62.84 94 ARG A CA 1
ATOM 788 C C . ARG A 1 94 ? 14.411 1.023 -7.124 1.00 62.84 94 ARG A C 1
ATOM 790 O O . ARG A 1 94 ? 14.859 0.231 -6.295 1.00 62.84 94 ARG A O 1
ATOM 797 N N . PHE A 1 95 ? 13.192 0.885 -7.655 1.00 65.38 95 PHE A N 1
ATOM 798 C CA . PHE A 1 95 ? 12.196 -0.085 -7.165 1.00 65.38 95 PHE A CA 1
ATOM 799 C C . PHE A 1 95 ? 12.458 -1.546 -7.568 1.00 65.38 95 PHE A C 1
ATOM 801 O O . PHE A 1 95 ? 12.226 -2.440 -6.756 1.00 65.38 95 PHE A O 1
ATOM 808 N N . ARG A 1 96 ? 13.050 -1.806 -8.745 1.00 61.25 96 ARG A N 1
ATOM 809 C CA . ARG A 1 96 ? 13.332 -3.182 -9.222 1.00 61.25 96 ARG A CA 1
ATOM 810 C C . ARG A 1 96 ? 14.177 -4.019 -8.252 1.00 61.25 96 ARG A C 1
ATOM 812 O O . ARG A 1 96 ? 13.895 -5.189 -8.031 1.00 61.25 96 ARG A O 1
ATOM 819 N N . HIS A 1 97 ? 15.189 -3.415 -7.627 1.00 61.03 97 HIS A N 1
ATOM 820 C CA . HIS A 1 97 ? 16.069 -4.119 -6.682 1.00 61.03 97 HIS A CA 1
ATOM 821 C C . HIS A 1 97 ? 15.384 -4.485 -5.351 1.00 61.03 97 HIS A C 1
ATOM 823 O O . HIS A 1 97 ? 15.906 -5.317 -4.617 1.00 61.03 97 HIS A O 1
ATOM 829 N N . VAL A 1 98 ? 14.256 -3.851 -5.015 1.00 59.84 98 VAL A N 1
ATOM 830 C CA . VAL A 1 98 ? 13.499 -4.107 -3.774 1.00 59.84 98 VAL A CA 1
ATOM 831 C C . VAL A 1 98 ? 12.519 -5.243 -3.984 1.00 59.84 98 VAL A C 1
ATOM 833 O O . VAL A 1 98 ? 12.461 -6.155 -3.171 1.00 59.84 98 VAL A O 1
ATOM 836 N N . GLN A 1 99 ? 11.796 -5.231 -5.107 1.00 58.81 99 GLN A N 1
ATOM 837 C CA . GLN A 1 99 ? 10.883 -6.319 -5.451 1.00 58.81 99 GLN A CA 1
ATOM 838 C C . GLN A 1 99 ? 11.624 -7.662 -5.502 1.00 58.81 99 GLN A C 1
ATOM 840 O O . GLN A 1 99 ? 11.143 -8.639 -4.940 1.00 58.81 99 GLN A O 1
ATOM 845 N N . ALA A 1 100 ? 12.832 -7.695 -6.075 1.00 59.59 100 ALA A N 1
ATOM 846 C CA . ALA A 1 100 ? 13.657 -8.902 -6.105 1.00 59.59 100 ALA A CA 1
ATOM 847 C C . ALA A 1 100 ? 13.980 -9.471 -4.705 1.00 59.59 100 ALA A C 1
ATOM 849 O O . ALA A 1 100 ? 14.181 -10.673 -4.581 1.00 59.59 100 ALA A O 1
ATOM 850 N N . LYS A 1 101 ? 14.000 -8.638 -3.652 1.00 58.66 101 LYS A N 1
ATOM 851 C CA . LYS A 1 101 ? 14.178 -9.075 -2.255 1.00 58.66 101 LYS A CA 1
ATOM 852 C C . LYS A 1 101 ? 12.883 -9.500 -1.565 1.00 58.66 101 LYS A C 1
ATOM 854 O O . LYS A 1 101 ? 12.949 -10.240 -0.599 1.00 58.66 101 LYS A O 1
ATOM 859 N N . LEU A 1 102 ? 11.728 -9.021 -2.025 1.00 58.28 102 LEU A N 1
ATOM 860 C CA . LEU A 1 102 ? 10.423 -9.393 -1.463 1.00 58.28 102 LEU A CA 1
ATOM 861 C C . LEU A 1 102 ? 9.929 -10.759 -1.971 1.00 58.28 102 LEU A C 1
ATOM 863 O O . LEU A 1 102 ? 9.017 -11.332 -1.384 1.00 58.28 102 LEU A O 1
ATOM 867 N N . VAL A 1 103 ? 10.495 -11.250 -3.079 1.00 55.59 103 VAL A N 1
ATOM 868 C CA . VAL A 1 103 ? 10.113 -12.510 -3.747 1.00 55.59 103 VAL A CA 1
ATOM 869 C C . VAL A 1 103 ? 11.071 -13.672 -3.419 1.00 55.59 103 VAL A C 1
ATOM 871 O O . VAL A 1 103 ? 10.745 -14.818 -3.726 1.00 55.59 103 VAL A O 1
ATOM 874 N N . GLY A 1 104 ? 12.232 -13.400 -2.809 1.00 44.69 104 GLY A N 1
ATOM 875 C CA . GLY A 1 104 ? 13.235 -14.401 -2.409 1.00 44.69 104 GLY A CA 1
ATOM 876 C C . GLY A 1 104 ? 13.230 -14.671 -0.913 1.00 44.69 104 GLY A C 1
ATOM 877 O O . GLY A 1 104 ? 13.492 -15.836 -0.545 1.00 44.69 104 GLY A O 1
#

pLDDT: mean 81.75, std 17.08, range [32.38, 96.94]